Protein AF-K0ZKK2-F1 (afdb_monomer_lite)

Foldseek 3Di:
DQDPLDDDLDDPDDFDPDPPVVRCVVSPVDPVSVVVRVVPRD

Sequence (42 aa):
YVGLDGAVLGIDTFGASAPAPKVLAEYGFTVENLVKVVQNLK

Structure (mmCIF, N/CA/C/O backbone):
data_AF-K0ZKK2-F1
#
_entry.id   AF-K0ZKK2-F1
#
loop_
_atom_site.group_PDB
_atom_site.id
_atom_site.type_symbol
_atom_site.label_atom_id
_atom_site.label_alt_id
_atom_site.label_comp_id
_atom_site.label_asym_id
_atom_site.label_entity_id
_atom_site.label_seq_id
_atom_site.pdbx_PDB_ins_code
_atom_site.Cartn_x
_atom_site.Cartn_y
_atom_site.Cartn_z
_atom_site.occupancy
_atom_site.B_iso_or_equiv
_atom_site.auth_seq_id
_atom_site.auth_comp_id
_atom_site.auth_asym_id
_atom_site.auth_atom_id
_atom_site.pdbx_PDB_model_num
ATOM 1 N N . TYR A 1 1 ? -8.016 9.461 3.163 1.00 79.00 1 TYR A N 1
ATOM 2 C CA . TYR A 1 1 ? -8.234 9.411 4.622 1.00 79.00 1 TYR A CA 1
ATOM 3 C C . TYR A 1 1 ? -9.256 8.320 4.891 1.00 79.00 1 TYR A C 1
ATOM 5 O O . TYR A 1 1 ? -10.295 8.353 4.246 1.00 79.00 1 TYR A O 1
ATOM 13 N N . VAL A 1 2 ? -8.942 7.341 5.746 1.00 89.88 2 VAL A N 1
ATOM 14 C CA . VAL A 1 2 ? -9.781 6.147 6.001 1.00 89.88 2 VAL A CA 1
ATOM 15 C C . VAL A 1 2 ? -10.319 6.086 7.441 1.00 89.88 2 VAL A C 1
ATOM 17 O O . VAL A 1 2 ? -10.805 5.049 7.871 1.00 89.88 2 VAL A O 1
ATOM 20 N N . GLY A 1 3 ? -10.242 7.192 8.190 1.00 93.44 3 GLY A N 1
ATOM 21 C CA . GLY A 1 3 ? -10.513 7.210 9.633 1.00 93.44 3 GLY A CA 1
ATOM 22 C C . GLY A 1 3 ? -9.294 6.805 10.470 1.00 93.44 3 GLY A C 1
ATOM 23 O O . GLY A 1 3 ? -8.211 6.595 9.926 1.00 93.44 3 GLY A O 1
ATOM 24 N N . L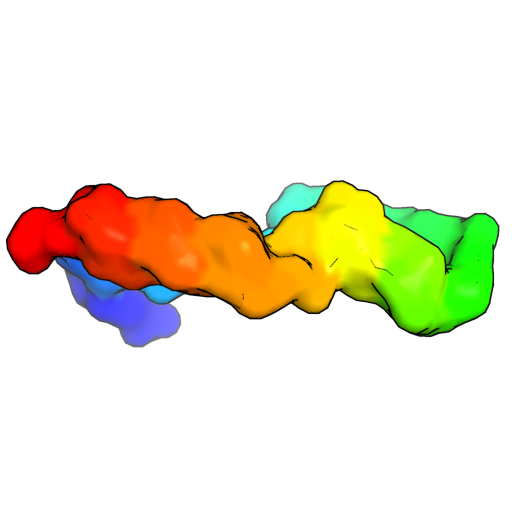EU A 1 4 ? -9.470 6.751 11.796 1.00 90.88 4 LEU A N 1
ATOM 25 C CA . LEU A 1 4 ? -8.421 6.349 12.750 1.00 90.88 4 LEU A CA 1
ATOM 26 C C . LEU A 1 4 ? -8.322 4.827 12.910 1.00 90.88 4 LEU A C 1
ATOM 28 O O . LEU A 1 4 ? -7.240 4.316 13.177 1.00 90.88 4 LEU A O 1
ATOM 32 N N . ASP A 1 5 ? -9.436 4.127 12.699 1.00 91.56 5 ASP A N 1
ATOM 33 C CA . ASP A 1 5 ? -9.532 2.669 12.828 1.00 91.56 5 ASP A CA 1
ATOM 34 C C . ASP A 1 5 ? -9.445 1.946 11.474 1.00 91.56 5 ASP A C 1
ATOM 36 O O . ASP A 1 5 ? -9.512 0.724 11.409 1.00 91.56 5 ASP A O 1
ATOM 40 N N . GLY A 1 6 ? -9.309 2.693 10.373 1.00 91.81 6 GLY A N 1
ATOM 41 C CA . GLY A 1 6 ? -9.144 2.131 9.035 1.00 91.81 6 GLY A CA 1
ATOM 42 C C . GLY A 1 6 ? -7.696 1.737 8.739 1.00 91.81 6 GLY A C 1
ATOM 43 O O . GLY A 1 6 ? -6.754 2.301 9.290 1.00 91.81 6 GLY A O 1
ATOM 44 N N . ALA A 1 7 ? -7.509 0.812 7.798 1.00 93.75 7 ALA A N 1
ATOM 45 C CA . ALA A 1 7 ? -6.194 0.424 7.291 1.00 93.75 7 ALA A CA 1
ATOM 46 C C . ALA A 1 7 ? -6.027 0.829 5.823 1.00 93.75 7 ALA A C 1
ATOM 48 O O . ALA A 1 7 ? -6.987 0.859 5.051 1.00 93.75 7 ALA A O 1
ATOM 49 N N . VAL A 1 8 ? -4.785 1.115 5.434 1.00 93.44 8 VAL A N 1
ATOM 50 C CA . VAL A 1 8 ? -4.393 1.395 4.050 1.00 93.44 8 VAL A CA 1
ATOM 51 C C . VAL A 1 8 ? -3.353 0.364 3.633 1.00 93.44 8 VAL A C 1
ATOM 53 O O . VAL A 1 8 ? -2.338 0.208 4.304 1.00 93.44 8 VAL A O 1
ATOM 56 N N . LEU A 1 9 ? -3.599 -0.320 2.515 1.00 93.31 9 LEU A N 1
ATOM 57 C CA . LEU A 1 9 ? -2.589 -1.121 1.827 1.00 93.31 9 LEU A CA 1
ATOM 58 C C . LEU A 1 9 ? -2.057 -0.297 0.652 1.00 93.31 9 LEU A C 1
ATOM 60 O O . LEU A 1 9 ? -2.755 -0.101 -0.343 1.00 93.31 9 LEU A O 1
ATOM 64 N N . GLY A 1 10 ? -0.843 0.222 0.796 1.00 93.81 10 GLY A N 1
ATOM 65 C CA . GLY A 1 10 ? -0.202 1.097 -0.180 1.00 93.81 10 GLY A CA 1
ATOM 66 C C . GLY A 1 10 ? 1.316 0.948 -0.166 1.00 93.81 10 GLY A C 1
ATOM 67 O O . GLY A 1 10 ? 1.860 0.099 0.535 1.00 93.81 10 GLY A O 1
ATOM 68 N N . ILE A 1 11 ? 1.994 1.772 -0.966 1.00 95.50 11 ILE A N 1
ATOM 69 C CA . ILE A 1 11 ? 3.456 1.796 -1.060 1.00 95.50 11 ILE A CA 1
ATOM 70 C C . ILE A 1 11 ? 3.945 3.128 -0.489 1.00 95.50 11 ILE A C 1
ATOM 72 O O . ILE A 1 11 ? 3.761 4.167 -1.117 1.00 95.50 11 ILE A O 1
ATOM 76 N N . ASP A 1 12 ? 4.609 3.084 0.667 1.00 95.44 12 ASP A N 1
ATOM 77 C CA . ASP A 1 12 ? 5.180 4.268 1.339 1.00 95.44 12 ASP A CA 1
ATOM 78 C C . ASP A 1 12 ? 6.665 4.499 0.989 1.00 95.44 12 ASP A C 1
ATOM 80 O O . ASP A 1 12 ? 7.378 5.259 1.644 1.00 95.44 12 ASP A O 1
ATOM 84 N N . THR A 1 13 ? 7.160 3.818 -0.046 1.00 94.75 13 THR A N 1
ATOM 85 C CA . THR A 1 13 ? 8.545 3.895 -0.530 1.00 94.75 13 THR A CA 1
ATOM 86 C C . THR A 1 13 ? 8.590 4.140 -2.037 1.00 94.75 13 THR A C 1
ATOM 88 O O . THR A 1 13 ? 7.575 4.087 -2.730 1.00 94.75 13 THR A O 1
ATOM 91 N N . PHE A 1 14 ? 9.776 4.434 -2.572 1.00 95.00 14 PHE A N 1
ATOM 92 C CA . PHE A 1 14 ? 9.951 4.523 -4.019 1.00 95.00 14 PHE A CA 1
ATOM 93 C C . PHE A 1 14 ? 9.768 3.162 -4.695 1.00 95.00 14 PHE A C 1
ATOM 95 O O . PHE A 1 14 ? 10.014 2.116 -4.094 1.00 95.00 14 PHE A O 1
ATOM 102 N N . GLY A 1 15 ? 9.366 3.212 -5.968 1.00 93.44 15 GLY A N 1
ATOM 103 C CA . GLY A 1 15 ? 9.214 2.042 -6.827 1.00 93.44 15 GLY A CA 1
ATOM 104 C C . GLY A 1 15 ? 10.517 1.264 -7.036 1.00 93.44 15 GLY A C 1
ATOM 105 O O . GLY A 1 15 ? 11.616 1.762 -6.793 1.00 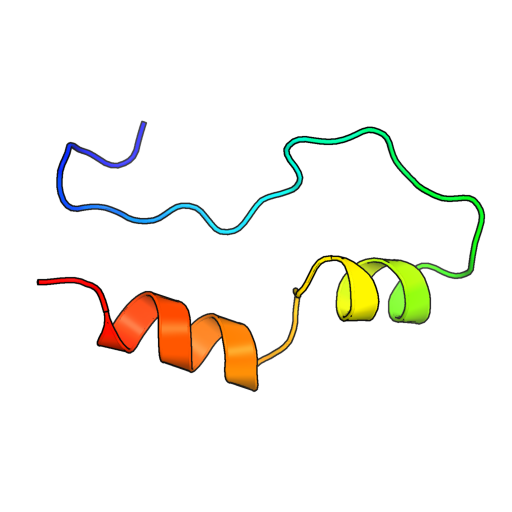93.44 15 GLY A O 1
ATOM 106 N N . ALA A 1 16 ? 10.387 0.047 -7.557 1.00 94.12 16 ALA A N 1
ATOM 107 C CA . ALA A 1 16 ? 11.504 -0.824 -7.899 1.00 94.12 16 ALA A CA 1
ATOM 108 C C . ALA A 1 16 ? 11.525 -1.133 -9.403 1.00 94.12 16 ALA A C 1
ATOM 110 O O . ALA A 1 16 ? 10.481 -1.217 -10.051 1.00 94.12 16 ALA A O 1
ATOM 111 N N . SER A 1 17 ? 12.721 -1.342 -9.960 1.00 96.44 17 SER A 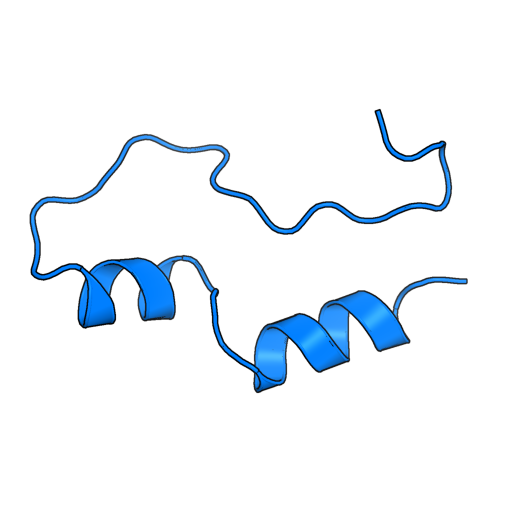N 1
ATOM 112 C CA . SER A 1 17 ? 12.887 -1.762 -11.356 1.00 96.44 17 SER A CA 1
ATOM 113 C C . SER A 1 17 ? 12.763 -3.282 -11.471 1.00 96.44 17 SER A C 1
ATOM 115 O O . SER A 1 17 ? 13.718 -4.018 -11.222 1.00 96.44 17 SER A O 1
ATOM 117 N N . ALA A 1 18 ? 11.565 -3.760 -11.800 1.00 94.75 18 ALA A N 1
ATOM 118 C CA . ALA A 1 18 ? 11.272 -5.163 -12.080 1.00 94.75 18 ALA A CA 1
ATOM 119 C C . ALA A 1 18 ? 9.884 -5.299 -12.746 1.00 94.75 18 ALA A C 1
ATOM 121 O O . ALA A 1 18 ? 9.112 -4.338 -12.766 1.00 94.75 18 ALA A O 1
ATOM 122 N N . PRO A 1 19 ? 9.530 -6.482 -13.287 1.00 96.88 19 PRO A N 1
ATOM 123 C CA . PRO A 1 19 ? 8.188 -6.734 -13.806 1.00 96.88 19 PRO A CA 1
ATOM 124 C C . PRO A 1 19 ? 7.107 -6.514 -12.742 1.00 96.88 19 PRO A C 1
ATOM 126 O O . PRO A 1 19 ? 7.247 -6.977 -11.608 1.00 96.88 19 PRO A O 1
ATOM 129 N N . ALA A 1 20 ? 5.999 -5.876 -13.131 1.00 94.00 20 ALA A N 1
ATOM 130 C CA . ALA A 1 20 ? 4.917 -5.495 -12.221 1.00 94.00 20 ALA A CA 1
ATOM 131 C C . ALA A 1 20 ? 4.420 -6.627 -11.295 1.00 94.00 20 ALA A C 1
ATOM 133 O O . ALA A 1 20 ? 4.302 -6.371 -10.100 1.00 94.00 20 ALA A O 1
ATOM 134 N N . PRO A 1 21 ? 4.207 -7.880 -11.755 1.00 94.94 21 PRO A N 1
ATOM 135 C CA . PRO A 1 21 ? 3.747 -8.954 -10.869 1.00 94.94 21 PRO A CA 1
ATOM 136 C C . PRO A 1 21 ? 4.715 -9.250 -9.720 1.00 94.94 21 PRO A C 1
ATOM 138 O O . PRO A 1 21 ? 4.287 -9.524 -8.603 1.00 94.94 21 PRO A O 1
ATOM 141 N N . LYS A 1 22 ? 6.024 -9.154 -9.984 1.00 95.56 22 LYS A N 1
ATOM 142 C CA . LYS A 1 22 ? 7.058 -9.360 -8.968 1.00 95.56 22 LYS A CA 1
ATOM 143 C C . LYS A 1 22 ? 7.070 -8.202 -7.977 1.00 95.56 22 LYS A C 1
ATOM 145 O O . LYS A 1 22 ? 7.052 -8.423 -6.777 1.00 95.56 22 LYS A O 1
ATOM 150 N N . VAL A 1 23 ? 7.051 -6.974 -8.491 1.00 95.56 23 VAL A N 1
ATOM 151 C CA . VAL A 1 23 ? 7.067 -5.751 -7.678 1.00 95.56 23 VAL A CA 1
ATOM 152 C C . VAL A 1 23 ? 5.852 -5.682 -6.747 1.00 95.56 23 VAL A C 1
ATOM 154 O O . VAL A 1 23 ? 5.996 -5.388 -5.567 1.00 95.56 23 VAL A O 1
ATOM 157 N N . LEU A 1 24 ? 4.661 -6.008 -7.251 1.00 95.00 24 LEU A N 1
ATOM 158 C CA . LEU A 1 24 ? 3.428 -6.012 -6.462 1.00 95.00 24 LEU A CA 1
ATOM 159 C C . LEU A 1 24 ? 3.446 -7.075 -5.356 1.00 95.00 24 LEU A C 1
ATOM 161 O O . LEU A 1 24 ? 3.051 -6.775 -4.231 1.00 95.00 24 LEU A O 1
ATOM 165 N N . ALA A 1 25 ? 3.938 -8.283 -5.643 1.00 94.31 25 ALA A N 1
ATOM 166 C CA . ALA A 1 25 ? 4.061 -9.332 -4.632 1.00 94.31 25 ALA A CA 1
ATOM 167 C C . ALA A 1 25 ? 5.018 -8.927 -3.495 1.00 94.31 25 ALA A C 1
ATOM 169 O O . ALA A 1 25 ? 4.676 -9.093 -2.327 1.00 94.31 25 ALA A O 1
ATOM 170 N N . GLU A 1 26 ? 6.170 -8.335 -3.830 1.00 94.12 26 GLU A N 1
ATOM 171 C CA . GLU A 1 26 ? 7.154 -7.851 -2.846 1.00 94.12 26 GLU A CA 1
ATOM 172 C C . GLU A 1 26 ? 6.628 -6.669 -2.018 1.00 94.12 26 GLU A C 1
ATOM 174 O O . GLU A 1 26 ? 6.874 -6.592 -0.817 1.00 94.12 26 GLU A O 1
ATOM 179 N N . TYR A 1 27 ? 5.836 -5.777 -2.621 1.00 95.62 27 TYR A N 1
ATOM 180 C CA . TYR A 1 27 ? 5.139 -4.716 -1.884 1.00 95.62 27 TYR A CA 1
ATOM 181 C C . TYR A 1 27 ? 3.925 -5.213 -1.082 1.00 95.62 27 TYR A C 1
ATOM 183 O O . TYR A 1 27 ? 3.216 -4.412 -0.476 1.00 95.62 27 TYR A O 1
ATOM 191 N N . GLY A 1 28 ? 3.670 -6.523 -1.050 1.00 93.88 28 GLY A N 1
ATOM 192 C CA . GLY A 1 28 ? 2.619 -7.109 -0.226 1.00 93.88 28 GLY A CA 1
ATOM 193 C C . GLY A 1 28 ? 1.215 -6.979 -0.816 1.00 93.88 28 GLY A C 1
ATOM 194 O O . GLY A 1 28 ? 0.238 -7.152 -0.085 1.00 93.88 28 GLY A O 1
ATOM 195 N N . PHE A 1 29 ? 1.081 -6.726 -2.123 1.00 95.69 29 PHE A N 1
ATOM 196 C CA . PHE A 1 29 ? -0.193 -6.835 -2.845 1.00 95.69 29 PHE A CA 1
ATOM 197 C C . PHE A 1 29 ? -0.512 -8.304 -3.138 1.00 95.69 29 PHE A C 1
ATOM 199 O O . PHE A 1 29 ? -0.620 -8.731 -4.288 1.00 95.69 29 PHE A O 1
ATOM 206 N N . THR A 1 30 ? -0.649 -9.08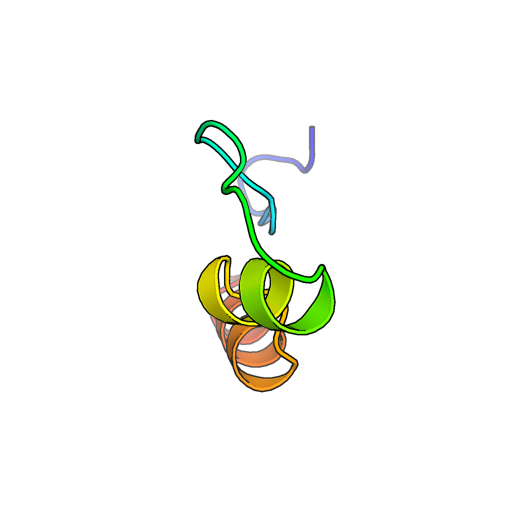8 -2.072 1.00 95.94 30 THR A N 1
ATOM 207 C CA . THR A 1 30 ? -1.076 -10.485 -2.127 1.00 95.94 30 THR A CA 1
ATOM 208 C C . THR A 1 30 ? -2.362 -10.671 -1.335 1.00 95.94 30 THR A C 1
ATOM 210 O O . THR A 1 30 ? -2.675 -9.902 -0.419 1.00 95.94 30 THR A O 1
ATOM 213 N N . VAL A 1 31 ? -3.125 -11.705 -1.688 1.00 95.25 31 VAL A N 1
ATOM 214 C CA . VAL A 1 31 ? -4.399 -12.013 -1.023 1.00 95.25 31 VAL A CA 1
ATOM 215 C C . VAL A 1 31 ? -4.160 -12.348 0.448 1.00 95.25 31 VAL A C 1
ATOM 217 O O . VAL A 1 31 ? -4.903 -11.900 1.317 1.00 95.25 31 VAL A O 1
ATOM 220 N N . GLU A 1 32 ? -3.085 -13.072 0.748 1.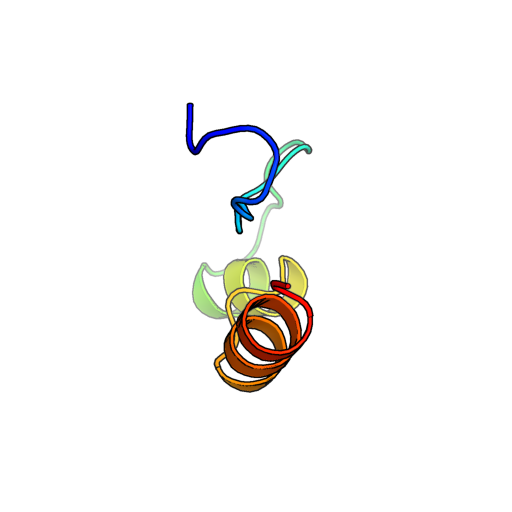00 95.44 32 GLU A N 1
ATOM 221 C CA . GLU A 1 32 ? -2.736 -13.473 2.109 1.00 95.44 32 GLU A CA 1
ATOM 222 C C . GLU A 1 32 ? -2.439 -12.258 2.990 1.00 95.44 32 GLU A C 1
ATOM 224 O O . GLU A 1 32 ? -2.853 -12.220 4.149 1.00 95.44 32 GLU A O 1
ATOM 229 N N . ASN A 1 33 ? -1.735 -11.257 2.452 1.00 94.88 33 ASN A N 1
ATOM 230 C CA . ASN A 1 33 ? -1.448 -10.032 3.187 1.00 94.88 33 ASN A CA 1
ATOM 231 C C . ASN A 1 33 ? -2.714 -9.184 3.372 1.00 94.88 33 ASN A C 1
ATOM 233 O O . ASN A 1 33 ? -2.959 -8.685 4.467 1.00 94.88 33 ASN A O 1
ATOM 237 N N . LEU A 1 34 ? -3.566 -9.096 2.345 1.00 94.62 34 LEU A N 1
ATOM 238 C CA . LEU A 1 34 ? -4.844 -8.390 2.439 1.00 94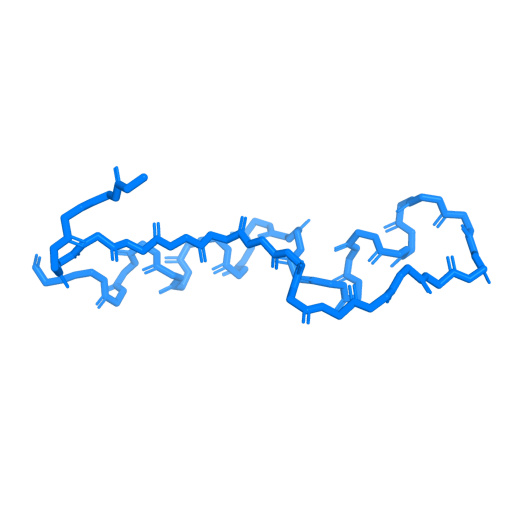.62 34 LEU A CA 1
ATOM 239 C C . LEU A 1 34 ? -5.738 -8.979 3.539 1.00 94.62 34 LEU A C 1
ATOM 241 O O . LEU A 1 34 ? -6.269 -8.236 4.362 1.00 94.62 34 LEU A O 1
ATOM 245 N N . VAL A 1 35 ? -5.866 -10.308 3.594 1.00 96.00 35 VAL A N 1
ATOM 246 C CA . VAL A 1 35 ? -6.655 -10.987 4.632 1.00 96.00 35 VAL A CA 1
ATOM 247 C C . VAL A 1 35 ? -6.105 -10.680 6.026 1.00 96.00 35 VAL A C 1
ATOM 249 O O . VAL A 1 35 ? -6.885 -10.365 6.921 1.00 96.00 35 VAL A O 1
ATOM 252 N N . LYS A 1 36 ? -4.777 -10.695 6.211 1.00 94.62 36 LYS A N 1
ATOM 253 C CA . LYS A 1 36 ? -4.146 -10.327 7.490 1.00 94.62 36 LYS A CA 1
ATOM 254 C C . LYS A 1 36 ? -4.436 -8.881 7.886 1.00 94.62 36 LYS A C 1
ATOM 256 O O . LYS A 1 36 ? -4.750 -8.625 9.043 1.00 94.62 36 LYS A O 1
ATOM 261 N N . VAL A 1 37 ? -4.341 -7.942 6.943 1.00 94.06 37 VAL A N 1
ATOM 262 C CA . VAL A 1 37 ? -4.647 -6.524 7.193 1.00 94.06 37 VAL A CA 1
ATOM 263 C C . VAL A 1 37 ? -6.093 -6.370 7.656 1.00 94.06 37 VAL A C 1
ATOM 265 O O . VAL A 1 37 ? -6.334 -5.714 8.664 1.00 94.06 37 VAL A O 1
ATOM 268 N N . VAL A 1 38 ? -7.039 -7.024 6.976 1.00 94.25 38 VAL A N 1
ATOM 269 C CA . VAL A 1 38 ? -8.465 -6.948 7.320 1.00 94.25 38 VAL A CA 1
ATOM 270 C C . VAL A 1 38 ? -8.770 -7.622 8.660 1.00 94.25 38 VAL A C 1
ATOM 272 O O . VAL A 1 38 ? -9.551 -7.088 9.434 1.00 94.25 38 VAL A O 1
ATOM 275 N N . GLN A 1 39 ? -8.140 -8.755 8.975 1.00 93.56 39 GLN A N 1
ATOM 276 C CA . GLN A 1 39 ? -8.322 -9.437 10.265 1.00 93.56 39 GLN A CA 1
ATOM 277 C C . GLN A 1 39 ? -7.783 -8.641 11.461 1.00 93.56 39 GLN A C 1
ATOM 279 O O . GLN A 1 39 ? -8.242 -8.844 12.580 1.00 93.56 39 GLN A O 1
ATOM 284 N N . ASN A 1 40 ? -6.811 -7.757 11.232 1.00 89.25 40 ASN A N 1
ATOM 285 C CA . ASN A 1 40 ? -6.237 -6.900 12.267 1.00 89.25 40 ASN A CA 1
ATOM 286 C C . ASN A 1 40 ? -7.010 -5.584 12.463 1.00 89.25 40 ASN A C 1
ATOM 288 O O . ASN A 1 40 ? -6.668 -4.818 13.367 1.00 89.25 40 ASN A O 1
ATOM 292 N N . LEU A 1 41 ? -8.025 -5.308 11.635 1.00 88.19 41 LEU A N 1
ATOM 293 C CA . LEU A 1 41 ? -8.965 -4.215 11.874 1.00 88.19 41 LEU A CA 1
ATOM 294 C C . LEU A 1 41 ? -9.840 -4.560 13.086 1.00 88.19 41 LEU A C 1
ATOM 296 O O . LEU A 1 41 ? -10.307 -5.692 13.213 1.00 88.19 41 LEU A O 1
ATOM 300 N N . LYS A 1 42 ? -10.010 -3.591 13.988 1.00 69.50 42 LYS A N 1
ATOM 301 C CA . LYS A 1 42 ? -10.820 -3.731 15.205 1.00 69.50 42 LYS A CA 1
ATOM 302 C C . LYS A 1 42 ? -12.291 -3.438 14.953 1.00 69.50 42 LYS A C 1
ATOM 304 O O . LYS A 1 42 ? -12.576 -2.555 14.117 1.00 69.50 42 LYS A O 1
#

pLDDT: mean 93.13, std 4.72, range [69.5, 96.88]

Radius of gyration: 12.09 Å; chains: 1; bounding box: 24×23×29 Å

Secondary structure (DSSP, 8-state):
---SS-------S---SS-HHHHHHHTT-SHHHHHHHHHT--